Protein AF-A0A1V9FEM2-F1 (afdb_monomer_lite)

Sequence (176 aa):
MKKKIFRDRLYNFILPLVFLEWWYVMLALIFVVLIETYIVKLFIKEKFKRLLALLIKANIITTLMGFLFQGIIRVVLGIIIYSTTDQDFVNNPVILGIFGNVGIGSKFDSAAISDIITSMIICLVVSVIIEGNMIKKDLQNTHNSTVISKSVLIANIISYLLLTPWVFYNFYRASK

Organism: NCBI:txid1703345

Radius of gyration: 18.54 Å; chains: 1; bounding box: 46×31×51 Å

Secondary structure (DSSP, 8-state):
-HHHHHHHHHHHHHSHHHHSSHHHHHHHHHHHHHHHHHHHHHHS-S-HHHHHHHHHHHHHHHHHHHHHHHHHHHHHHHHHHHHHH---TTT-HHHHHHTT---S-----HHHHHHHHHHHHHHHHHHHHHHHHHHHHHHTTTS-HHHHHHHHHHHHHHHHHHHHHHHHHHHHHHT-

pLDDT: mean 71.46, std 18.33, range [33.31, 94.38]

Foldseek 3Di:
DQVVVVVVLLVVQQPPVCPPCVVVVVVLLVVLLLLLLVLLCVLDVDDSVVSSVLSSVLSVVLVVVLSVVLSVVLVVVLVVCCVPVVDDCPPDVLSCLSRVVPPQADAPDPSVVVSLVVSLVSSLVSSLVSSLVSVCVVCVVPDDSVSSSVSSNVSSVVSSVVVVVVVVVVVNVRND

Structure (mmCIF, N/CA/C/O backbone):
data_AF-A0A1V9FEM2-F1
#
_entry.id   AF-A0A1V9FEM2-F1
#
loop_
_atom_site.group_PDB
_atom_site.id
_atom_site.type_symbol
_atom_site.label_atom_id
_atom_site.label_alt_id
_atom_site.label_comp_id
_atom_site.label_asym_id
_atom_site.label_entity_id
_atom_site.label_seq_id
_atom_site.pdbx_PDB_ins_code
_atom_site.Cartn_x
_atom_site.Cartn_y
_atom_site.Cartn_z
_atom_site.occupancy
_atom_site.B_iso_or_equiv
_atom_site.auth_seq_id
_atom_site.auth_comp_id
_atom_site.auth_asym_id
_atom_site.auth_atom_id
_atom_site.pdbx_PDB_model_num
ATOM 1 N N . MET A 1 1 ? 19.070 19.140 -28.040 1.00 42.75 1 MET A N 1
ATOM 2 C CA . MET A 1 1 ? 18.262 17.915 -28.267 1.00 42.75 1 MET A CA 1
ATOM 3 C C . MET A 1 1 ? 17.944 17.145 -26.982 1.00 42.75 1 MET A C 1
ATOM 5 O O . MET A 1 1 ? 16.765 16.944 -26.722 1.00 42.75 1 MET A O 1
ATOM 9 N N . LYS A 1 2 ? 18.932 16.802 -26.133 1.00 39.97 2 LYS A N 1
ATOM 10 C CA . LYS A 1 2 ? 18.736 16.020 -24.887 1.00 39.97 2 LYS A CA 1
ATOM 11 C C . LYS A 1 2 ? 17.641 16.553 -23.933 1.00 39.97 2 LYS A C 1
ATOM 13 O O . LYS A 1 2 ? 16.780 15.792 -23.511 1.00 39.97 2 LYS A O 1
ATOM 18 N N . LYS A 1 3 ? 17.584 17.870 -23.680 1.00 43.94 3 LYS A N 1
ATOM 19 C CA . LYS A 1 3 ? 16.560 18.491 -22.802 1.00 43.94 3 LYS A CA 1
ATOM 20 C C . LYS A 1 3 ? 15.116 18.389 -23.322 1.00 43.94 3 LYS A C 1
ATOM 22 O O . LYS A 1 3 ? 14.191 18.333 -22.520 1.00 43.94 3 LYS A O 1
ATOM 27 N N . LYS A 1 4 ? 14.912 18.374 -24.646 1.00 38.94 4 LYS A N 1
ATOM 28 C CA . LYS A 1 4 ? 13.570 18.333 -25.259 1.00 38.94 4 LYS A CA 1
ATOM 29 C C . LYS A 1 4 ? 12.977 16.920 -25.171 1.00 38.94 4 LYS A C 1
ATOM 31 O O . LYS A 1 4 ? 11.838 16.769 -24.758 1.00 38.94 4 LYS A O 1
ATOM 36 N N . ILE A 1 5 ? 13.810 15.901 -25.413 1.00 48.72 5 ILE A N 1
ATOM 37 C CA . ILE A 1 5 ? 13.462 14.480 -25.241 1.00 48.72 5 ILE A CA 1
ATOM 38 C C . ILE A 1 5 ? 13.131 14.171 -23.775 1.00 48.72 5 ILE A C 1
ATOM 40 O O . ILE A 1 5 ? 12.153 13.482 -23.506 1.00 48.72 5 ILE A O 1
ATOM 44 N N . PHE A 1 6 ? 13.907 14.712 -22.830 1.00 47.28 6 PHE A N 1
ATOM 45 C CA . PHE A 1 6 ? 13.652 14.536 -21.399 1.00 47.28 6 PHE A CA 1
ATOM 46 C C . PHE A 1 6 ? 12.286 15.098 -20.988 1.00 47.28 6 PHE A C 1
ATOM 48 O O . PHE A 1 6 ? 11.499 14.407 -20.352 1.00 47.28 6 PHE A O 1
ATOM 55 N N . ARG A 1 7 ? 11.974 16.328 -21.414 1.00 45.66 7 ARG A N 1
ATOM 56 C CA . ARG A 1 7 ? 10.709 16.995 -21.093 1.00 45.66 7 ARG A CA 1
ATOM 57 C C . ARG A 1 7 ? 9.502 16.277 -21.704 1.00 45.66 7 ARG A C 1
ATOM 59 O O . ARG A 1 7 ? 8.541 16.013 -20.994 1.00 45.66 7 ARG A O 1
ATOM 66 N N . ASP A 1 8 ? 9.559 15.931 -22.988 1.00 44.44 8 ASP A N 1
ATOM 67 C CA . ASP A 1 8 ? 8.432 15.299 -23.684 1.00 44.44 8 ASP A CA 1
ATOM 68 C C . ASP A 1 8 ? 8.185 13.857 -23.172 1.00 44.44 8 ASP A C 1
ATOM 70 O O . ASP A 1 8 ? 7.041 13.409 -23.098 1.00 44.44 8 ASP A O 1
ATOM 74 N N . ARG A 1 9 ? 9.229 13.150 -22.705 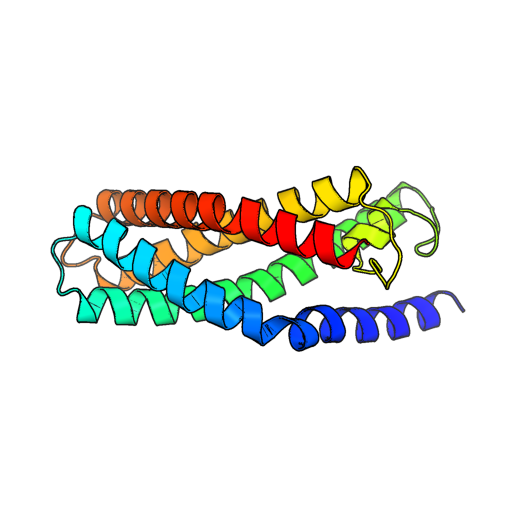1.00 49.53 9 ARG A N 1
ATOM 75 C CA . ARG A 1 9 ? 9.084 11.848 -22.025 1.00 49.53 9 ARG A CA 1
ATOM 76 C C . ARG A 1 9 ? 8.575 11.964 -20.589 1.00 49.53 9 ARG A C 1
ATOM 78 O O . ARG A 1 9 ? 7.845 11.079 -20.162 1.00 49.53 9 ARG A O 1
ATOM 85 N N . LEU A 1 10 ? 8.885 13.049 -19.875 1.00 47.31 10 LEU A N 1
ATOM 86 C CA . LEU A 1 10 ? 8.348 13.310 -18.534 1.00 47.31 10 LEU A CA 1
ATOM 87 C C . LEU A 1 10 ? 6.826 13.542 -18.548 1.00 47.31 10 LEU A C 1
ATOM 89 O O . LEU A 1 10 ? 6.140 13.204 -17.592 1.00 47.31 10 LEU A O 1
ATOM 93 N N . TYR A 1 11 ? 6.277 14.093 -19.635 1.00 37.72 11 TYR A N 1
ATOM 94 C CA . TYR A 1 11 ? 4.826 14.258 -19.793 1.00 37.72 11 TYR A CA 1
ATOM 95 C C . TYR A 1 11 ? 4.117 12.945 -20.163 1.00 37.72 11 TYR A C 1
ATOM 97 O O . TYR A 1 11 ? 3.039 12.668 -19.641 1.00 37.72 11 TYR A O 1
ATOM 105 N N . ASN A 1 12 ? 4.754 12.087 -20.969 1.00 38.50 12 ASN A N 1
ATOM 106 C CA . ASN A 1 12 ? 4.282 10.718 -21.238 1.00 38.50 12 ASN A CA 1
ATOM 107 C C . ASN A 1 12 ? 4.491 9.746 -20.056 1.00 38.50 12 ASN A C 1
ATOM 109 O O . ASN A 1 12 ? 4.050 8.606 -20.119 1.00 38.50 12 ASN A O 1
ATOM 113 N N . PHE A 1 13 ? 5.144 10.196 -18.983 1.00 48.19 13 PHE A N 1
ATOM 114 C CA . PHE A 1 13 ? 5.480 9.437 -17.776 1.00 48.19 13 PHE A CA 1
ATOM 115 C C . PHE A 1 13 ? 4.311 9.259 -16.805 1.00 48.19 13 PHE A C 1
ATOM 117 O O . PHE A 1 13 ? 4.191 8.247 -16.121 1.00 48.19 13 PHE A O 1
ATOM 124 N N . ILE A 1 14 ? 3.480 10.298 -16.712 1.00 41.22 14 ILE A N 1
ATOM 125 C CA . ILE A 1 14 ? 2.493 10.459 -15.641 1.00 41.22 14 ILE A CA 1
ATOM 126 C C . ILE A 1 14 ? 1.128 9.912 -16.073 1.00 41.22 14 ILE A C 1
ATOM 128 O O . ILE A 1 14 ? 0.339 9.504 -15.232 1.00 41.22 14 ILE A O 1
ATOM 132 N N . LEU A 1 15 ? 0.832 9.874 -17.376 1.00 33.31 15 LEU A N 1
ATOM 133 C CA . LEU A 1 15 ? -0.514 9.557 -17.865 1.00 33.31 15 LEU A CA 1
ATOM 134 C C . LEU A 1 15 ? -0.803 8.060 -18.100 1.00 33.31 15 LEU A C 1
ATOM 136 O O . LEU A 1 15 ? -1.863 7.607 -17.668 1.00 33.31 15 LEU A O 1
ATOM 140 N N . PRO A 1 16 ? 0.062 7.259 -18.752 1.00 36.25 16 PRO A N 1
ATOM 141 C CA . PRO A 1 16 ? -0.315 5.895 -19.141 1.00 36.25 16 PRO A CA 1
ATOM 142 C C . PRO A 1 16 ? -0.443 4.933 -17.951 1.00 36.25 16 PRO A C 1
ATOM 144 O O . PRO A 1 16 ? -1.359 4.116 -17.929 1.00 36.25 16 PRO A O 1
ATOM 147 N N . LEU A 1 17 ? 0.409 5.084 -16.929 1.00 41.75 17 LEU A N 1
ATOM 148 C CA . LEU A 1 17 ? 0.363 4.294 -15.687 1.00 41.75 17 LEU A CA 1
ATOM 149 C C . LEU A 1 17 ? -0.810 4.674 -14.768 1.00 41.75 17 LEU A C 1
ATOM 151 O O . LEU A 1 17 ? -1.238 3.858 -13.959 1.00 41.75 17 LEU A O 1
ATOM 155 N N . VAL A 1 18 ? -1.347 5.892 -14.897 1.00 39.38 18 VAL A N 1
ATOM 156 C CA . VAL A 1 18 ? -2.432 6.397 -14.038 1.00 39.38 18 VAL A CA 1
ATOM 157 C C . VAL A 1 18 ? -3.820 6.082 -14.610 1.00 39.38 18 VAL A C 1
ATOM 159 O O . VAL A 1 18 ? -4.761 5.906 -13.840 1.00 39.38 18 VAL A O 1
ATOM 162 N N . PHE A 1 19 ? -3.973 5.974 -15.937 1.00 37.38 19 PHE A N 1
ATOM 163 C CA . PHE A 1 19 ? -5.303 5.950 -16.564 1.00 37.38 19 PHE A CA 1
ATOM 164 C C . PHE A 1 19 ? -5.734 4.623 -17.205 1.00 37.38 19 PHE A C 1
ATOM 166 O O . PHE A 1 19 ? -6.932 4.345 -17.219 1.00 37.38 19 PHE A O 1
ATOM 173 N N . LEU A 1 20 ? -4.826 3.781 -17.716 1.00 39.81 20 LEU A N 1
ATOM 174 C CA . LEU A 1 20 ? -5.234 2.600 -18.503 1.00 39.81 20 LEU A CA 1
ATOM 175 C C . LEU A 1 20 ? -5.638 1.378 -17.656 1.00 39.81 20 LEU A C 1
ATOM 177 O O . LEU A 1 20 ? -6.433 0.560 -18.114 1.00 39.81 20 LEU A O 1
ATOM 181 N N . GLU A 1 21 ? -5.191 1.292 -16.399 1.00 47.84 21 GLU A N 1
ATOM 182 C CA . GLU A 1 21 ? -5.500 0.165 -15.496 1.00 47.84 21 GLU A CA 1
ATOM 183 C C . GLU A 1 21 ? -6.217 0.573 -14.197 1.00 47.84 21 GLU A C 1
ATOM 185 O O . GLU A 1 21 ? -6.427 -0.250 -13.304 1.00 47.84 21 GLU A O 1
ATOM 190 N N . TRP A 1 22 ? -6.668 1.829 -14.102 1.00 51.31 22 TRP A N 1
ATOM 191 C CA . TRP A 1 22 ? -7.256 2.408 -12.884 1.00 51.31 22 TRP A CA 1
ATOM 192 C C . TRP A 1 22 ? -8.445 1.599 -12.332 1.00 51.31 22 TRP A C 1
ATOM 194 O O . TRP A 1 22 ? -8.699 1.585 -11.129 1.00 51.31 22 TRP A O 1
ATOM 204 N N . TRP A 1 23 ? -9.176 0.893 -13.201 1.00 51.66 23 TRP A N 1
ATOM 205 C CA . TRP A 1 23 ? -10.387 0.176 -12.810 1.00 51.66 23 TRP A CA 1
ATOM 206 C C . TRP A 1 23 ? -10.044 -1.139 -12.108 1.00 51.66 23 TRP A C 1
ATOM 208 O O . TRP A 1 23 ? -10.728 -1.524 -11.160 1.00 51.66 23 TRP A O 1
ATOM 218 N N . TYR A 1 24 ? -8.949 -1.788 -12.514 1.00 59.09 24 TYR A N 1
ATOM 219 C CA . TYR A 1 24 ? -8.415 -2.948 -11.813 1.00 59.09 24 TYR A CA 1
ATOM 220 C C . TYR A 1 24 ? -7.896 -2.545 -10.431 1.00 59.09 24 TYR A C 1
ATOM 222 O O . TYR A 1 24 ? -8.144 -3.250 -9.454 1.00 59.09 24 TYR A O 1
ATOM 230 N N . VAL A 1 25 ? -7.261 -1.371 -10.334 1.00 64.44 25 VAL A N 1
ATOM 231 C CA . VAL A 1 25 ? -6.837 -0.783 -9.055 1.00 64.44 25 VAL A CA 1
ATOM 232 C C . VAL A 1 25 ? -8.048 -0.488 -8.166 1.00 64.44 25 VAL A C 1
ATOM 234 O O . VAL A 1 25 ? -8.026 -0.833 -6.992 1.00 64.44 25 VAL A O 1
ATOM 237 N N . MET A 1 26 ? -9.136 0.067 -8.710 1.00 65.69 26 MET A N 1
ATOM 238 C CA . MET A 1 26 ? -10.376 0.326 -7.960 1.00 65.69 26 MET A CA 1
ATOM 239 C C . MET A 1 26 ? -11.037 -0.960 -7.437 1.00 65.69 26 MET A C 1
ATOM 241 O O . MET A 1 26 ? -11.481 -0.997 -6.290 1.00 65.69 26 MET A O 1
ATOM 245 N N . LEU A 1 27 ? -11.098 -2.026 -8.243 1.00 68.50 27 LEU A N 1
ATOM 246 C CA . LEU A 1 27 ? -11.641 -3.313 -7.789 1.00 68.50 27 LEU A CA 1
ATOM 247 C C . LEU A 1 27 ? -10.763 -3.959 -6.716 1.00 68.50 27 LEU A C 1
ATOM 249 O O . LEU A 1 27 ? -11.284 -4.460 -5.718 1.00 68.50 27 LEU A O 1
ATOM 253 N N . ALA A 1 28 ? -9.442 -3.907 -6.892 1.00 73.38 28 ALA A N 1
ATOM 254 C CA . ALA A 1 28 ? -8.501 -4.370 -5.884 1.00 73.38 28 ALA A CA 1
ATOM 255 C C . ALA A 1 28 ? -8.624 -3.554 -4.586 1.00 73.38 28 ALA A C 1
ATOM 257 O O . ALA A 1 28 ? -8.616 -4.137 -3.506 1.00 73.38 28 ALA A O 1
ATOM 258 N N . LEU A 1 29 ? -8.842 -2.238 -4.681 1.00 80.00 29 LEU A N 1
ATOM 259 C CA . LEU A 1 29 ? -9.031 -1.344 -3.537 1.00 80.00 29 LEU A CA 1
ATOM 260 C C . LEU A 1 29 ? -10.233 -1.755 -2.680 1.00 80.00 29 LEU A C 1
ATOM 262 O O . LEU A 1 29 ? -10.128 -1.799 -1.460 1.00 80.00 29 LEU A O 1
ATOM 266 N N . ILE A 1 30 ? -11.368 -2.097 -3.301 1.00 84.88 30 ILE A N 1
ATOM 267 C CA . ILE A 1 30 ? -12.559 -2.552 -2.564 1.00 84.88 30 ILE A CA 1
ATOM 268 C C . ILE A 1 30 ? -12.239 -3.822 -1.769 1.00 84.88 30 ILE A C 1
ATOM 270 O O . ILE A 1 30 ? -12.591 -3.925 -0.593 1.00 84.88 30 ILE A O 1
ATOM 274 N N . PHE A 1 31 ? -11.563 -4.783 -2.399 1.00 85.19 31 PHE A N 1
ATOM 275 C CA . PHE A 1 31 ? -11.193 -6.041 -1.757 1.00 85.19 31 PHE A CA 1
ATOM 276 C C . PHE A 1 31 ? -10.199 -5.832 -0.607 1.00 85.19 31 PHE A C 1
ATOM 278 O O . PHE A 1 31 ? -10.422 -6.341 0.493 1.00 85.19 31 PHE A O 1
ATOM 285 N N . VAL A 1 32 ? -9.155 -5.032 -0.839 1.00 88.12 32 VAL A N 1
ATOM 286 C CA . VAL A 1 32 ? -8.150 -4.650 0.164 1.00 88.12 32 VAL A CA 1
ATOM 287 C C . VAL A 1 32 ? -8.825 -4.002 1.368 1.00 88.12 32 VAL A C 1
ATOM 289 O O . VAL A 1 32 ? -8.710 -4.506 2.481 1.00 88.12 32 VAL A O 1
ATOM 292 N N . VAL A 1 33 ? -9.638 -2.971 1.147 1.00 92.25 33 VAL A N 1
ATOM 293 C CA . VAL A 1 33 ? -10.328 -2.249 2.221 1.00 92.25 33 VAL A CA 1
ATOM 294 C C . VAL A 1 33 ? -11.215 -3.173 3.058 1.00 92.25 33 VAL A C 1
ATOM 296 O O . VAL A 1 33 ? -11.264 -3.039 4.283 1.00 92.25 33 VAL A O 1
ATOM 299 N N . LEU A 1 34 ? -11.929 -4.116 2.435 1.00 91.94 34 LEU A N 1
ATOM 300 C CA . LEU A 1 34 ? -12.766 -5.072 3.165 1.00 91.94 34 LEU A CA 1
ATOM 301 C C . LEU A 1 34 ? -11.930 -5.996 4.058 1.00 91.94 34 LEU A C 1
ATOM 303 O O . LEU A 1 34 ? -12.288 -6.198 5.223 1.00 91.94 34 LEU A O 1
ATOM 307 N N . ILE A 1 35 ? -10.815 -6.515 3.539 1.00 92.25 35 ILE A N 1
ATOM 308 C CA . ILE A 1 35 ? -9.883 -7.362 4.291 1.00 92.25 35 ILE A CA 1
ATOM 309 C C . ILE A 1 35 ? -9.263 -6.587 5.448 1.00 92.25 35 ILE A C 1
ATOM 311 O O . ILE A 1 35 ? -9.292 -7.055 6.586 1.00 92.25 35 ILE A O 1
ATOM 315 N N . GLU A 1 36 ? -8.767 -5.382 5.194 1.00 93.06 36 GLU A N 1
ATOM 316 C CA . GLU A 1 36 ? -8.163 -4.547 6.226 1.00 93.06 36 GLU A CA 1
ATOM 317 C C . GLU A 1 36 ? -9.167 -4.188 7.307 1.00 93.06 36 GLU A C 1
ATOM 319 O O . GLU A 1 36 ? -8.856 -4.276 8.492 1.00 93.06 36 GLU A O 1
ATOM 324 N N . THR A 1 37 ? -10.404 -3.871 6.923 1.00 94.12 37 THR A N 1
ATOM 325 C CA . THR A 1 37 ? -11.470 -3.586 7.888 1.00 94.12 37 THR A CA 1
ATOM 326 C C . THR A 1 37 ? -11.741 -4.794 8.771 1.00 94.12 37 THR A C 1
ATOM 328 O O . THR A 1 37 ? -11.920 -4.644 9.983 1.00 94.12 37 THR A O 1
ATOM 331 N N . TYR A 1 38 ? -11.753 -5.995 8.190 1.00 94.38 38 TYR A N 1
ATOM 332 C CA . TYR A 1 38 ? -11.925 -7.225 8.949 1.00 94.38 38 TYR A CA 1
ATOM 333 C C . TYR A 1 38 ? -10.757 -7.459 9.914 1.00 94.38 38 TYR A C 1
ATOM 335 O O . TYR A 1 38 ? -10.990 -7.669 11.103 1.00 94.38 38 TYR A O 1
ATOM 343 N N . ILE A 1 39 ? -9.514 -7.346 9.437 1.00 93.31 39 ILE A N 1
ATOM 344 C CA . ILE A 1 39 ? -8.304 -7.544 10.243 1.00 93.31 39 ILE A CA 1
ATOM 345 C C . ILE A 1 39 ? -8.235 -6.516 11.372 1.00 93.31 39 ILE A C 1
ATOM 347 O O . ILE A 1 39 ? -8.115 -6.897 12.532 1.00 93.31 39 ILE A O 1
ATOM 351 N N . VAL A 1 40 ? -8.369 -5.221 11.072 1.00 91.94 40 VAL A N 1
ATOM 352 C CA . VAL A 1 40 ? -8.320 -4.145 12.074 1.00 91.94 40 VAL A CA 1
ATOM 353 C C . VAL A 1 40 ? -9.404 -4.338 13.131 1.00 91.94 40 VAL A C 1
ATOM 355 O O . VAL A 1 40 ? -9.138 -4.151 14.318 1.00 91.94 40 VAL A O 1
ATOM 358 N N . LYS A 1 41 ? -10.600 -4.797 12.742 1.00 93.06 41 LYS A N 1
ATOM 359 C CA . LYS A 1 41 ? -11.682 -5.112 13.683 1.00 93.06 41 LYS A CA 1
ATOM 360 C C . LYS A 1 41 ? -11.336 -6.240 14.666 1.00 93.06 41 LYS A C 1
ATOM 362 O O . LYS A 1 41 ? -11.864 -6.235 15.778 1.00 93.06 41 LYS A O 1
ATOM 367 N N . LEU A 1 42 ? -10.459 -7.182 14.305 1.00 93.00 42 LEU A N 1
ATOM 368 C CA . LEU A 1 42 ? -9.986 -8.216 15.240 1.00 93.00 42 LEU A CA 1
ATOM 369 C C . LEU A 1 42 ? -9.172 -7.614 16.397 1.00 93.00 42 LEU A C 1
ATOM 371 O O . LEU A 1 42 ? -9.185 -8.154 17.500 1.00 93.00 42 LEU A O 1
ATOM 375 N N . PHE A 1 43 ? -8.504 -6.481 16.165 1.00 91.19 43 PHE A N 1
ATOM 376 C CA . PHE A 1 43 ? -7.693 -5.787 17.171 1.00 91.19 43 PHE A CA 1
ATOM 377 C C . PHE A 1 43 ? -8.445 -4.644 17.860 1.00 91.19 43 PHE A C 1
ATOM 379 O O . PHE A 1 43 ? -8.233 -4.384 19.044 1.00 91.19 43 PHE A O 1
ATOM 386 N N . ILE A 1 44 ? -9.321 -3.956 17.128 1.00 90.19 44 ILE A N 1
ATOM 387 C CA . ILE A 1 44 ? -10.021 -2.749 17.562 1.00 90.19 44 ILE A CA 1
ATOM 388 C C . ILE A 1 44 ? -11.525 -3.030 17.599 1.00 90.19 44 ILE A C 1
ATOM 390 O O . ILE A 1 44 ? -12.176 -3.165 16.562 1.00 90.19 44 ILE A O 1
ATOM 394 N N . LYS A 1 45 ? -12.104 -3.056 18.807 1.00 87.00 45 LYS A N 1
ATOM 395 C CA . LYS A 1 45 ? -13.543 -3.293 19.038 1.00 87.00 45 LYS A CA 1
ATOM 396 C C . LYS A 1 45 ? -14.406 -2.064 18.708 1.00 87.00 45 LYS A C 1
ATOM 398 O O . LYS A 1 45 ? -15.124 -1.547 19.556 1.00 87.00 45 LYS A O 1
ATOM 403 N N . GLU A 1 46 ? -14.340 -1.601 17.466 1.00 89.31 46 GLU A N 1
ATOM 404 C CA . GLU A 1 46 ? -15.157 -0.510 16.929 1.00 89.31 46 GLU A CA 1
ATOM 405 C C . GLU A 1 46 ? -16.269 -1.023 16.004 1.00 89.31 46 GLU A C 1
ATOM 407 O O . GLU A 1 46 ? -16.268 -2.161 15.517 1.00 89.31 46 GLU A O 1
ATOM 412 N N . LYS A 1 47 ? -17.254 -0.158 15.730 1.00 92.19 47 LYS A N 1
ATOM 413 C CA . LYS A 1 47 ? -18.315 -0.472 14.763 1.00 92.19 47 LYS A CA 1
ATOM 414 C C . LYS A 1 47 ? -17.692 -0.682 13.380 1.00 92.19 47 LYS A C 1
ATOM 416 O O . LYS A 1 47 ? -17.004 0.201 12.876 1.00 92.19 47 LYS A O 1
ATOM 421 N N . PHE A 1 48 ? -18.018 -1.802 12.726 1.00 91.50 48 PHE A N 1
ATOM 422 C CA . PHE A 1 48 ? -17.481 -2.144 11.396 1.00 91.50 48 PHE A CA 1
ATOM 423 C C . PHE A 1 48 ? -17.686 -1.008 10.390 1.00 91.50 48 PHE A C 1
ATOM 425 O O . PHE A 1 48 ? -16.750 -0.619 9.711 1.00 91.50 48 PHE A O 1
ATOM 432 N N . LYS A 1 49 ? -18.881 -0.400 10.373 1.00 93.88 49 LYS A N 1
ATOM 433 C CA . LYS A 1 49 ? -19.203 0.745 9.506 1.00 93.88 49 LYS A CA 1
ATOM 434 C C . LYS A 1 49 ? -18.253 1.938 9.704 1.00 93.88 49 LYS A C 1
ATOM 436 O O . LYS A 1 49 ? -17.926 2.610 8.734 1.00 93.88 49 LYS A O 1
ATOM 441 N N . ARG A 1 50 ? -17.816 2.202 10.942 1.00 91.62 50 ARG A N 1
ATOM 442 C CA . ARG A 1 50 ? -16.882 3.294 11.259 1.00 91.62 50 ARG A CA 1
ATOM 443 C C . ARG A 1 50 ? -15.474 2.962 10.769 1.00 91.62 50 ARG A C 1
ATOM 445 O O . ARG A 1 50 ? -14.871 3.792 10.102 1.00 91.62 50 ARG A O 1
ATOM 452 N N . LEU A 1 51 ? -14.991 1.750 11.053 1.00 92.06 51 LEU A N 1
ATOM 453 C CA . LEU A 1 51 ? -13.688 1.278 10.571 1.00 92.06 51 LEU A CA 1
ATOM 454 C C . LEU A 1 51 ? -13.629 1.262 9.042 1.00 92.06 51 LEU A C 1
ATOM 456 O O . LEU A 1 51 ? -12.673 1.770 8.474 1.00 92.06 51 LEU A O 1
ATOM 460 N N . LEU A 1 52 ? -14.688 0.777 8.391 1.00 93.69 52 LEU A N 1
ATOM 461 C CA . LEU A 1 52 ? -14.801 0.744 6.938 1.00 93.69 52 LEU A CA 1
ATOM 462 C C . LEU A 1 52 ? -14.695 2.149 6.338 1.00 93.69 52 LEU A C 1
ATOM 464 O O . LEU A 1 52 ? -13.926 2.363 5.413 1.00 93.69 52 LEU A O 1
ATOM 468 N N . ALA A 1 53 ? -15.431 3.126 6.875 1.00 92.38 53 ALA A N 1
ATOM 469 C CA . ALA A 1 53 ? -15.375 4.501 6.380 1.00 92.38 53 ALA A CA 1
ATOM 470 C C . ALA A 1 53 ? -13.983 5.134 6.555 1.00 92.38 53 ALA A C 1
ATOM 472 O O . ALA A 1 53 ? -13.505 5.830 5.658 1.00 92.38 53 ALA A O 1
ATOM 473 N N . LEU A 1 54 ? -13.326 4.879 7.694 1.00 91.38 54 LEU A N 1
ATOM 474 C CA . LEU A 1 54 ? -11.966 5.353 7.950 1.00 91.38 54 LEU A CA 1
ATOM 475 C C . LEU A 1 54 ? -10.962 4.724 6.984 1.00 91.38 54 LEU A C 1
ATOM 477 O O . LEU A 1 54 ? -10.167 5.450 6.393 1.00 91.38 54 LEU A O 1
ATOM 481 N N . LEU A 1 55 ? -11.034 3.407 6.791 1.00 92.62 55 LEU A N 1
ATOM 482 C CA . LEU A 1 55 ? -10.127 2.668 5.920 1.00 92.62 55 LEU A CA 1
ATOM 483 C C . LEU A 1 55 ? -10.355 2.989 4.447 1.00 92.62 55 LEU A C 1
ATOM 485 O O . LEU A 1 55 ? -9.378 3.240 3.766 1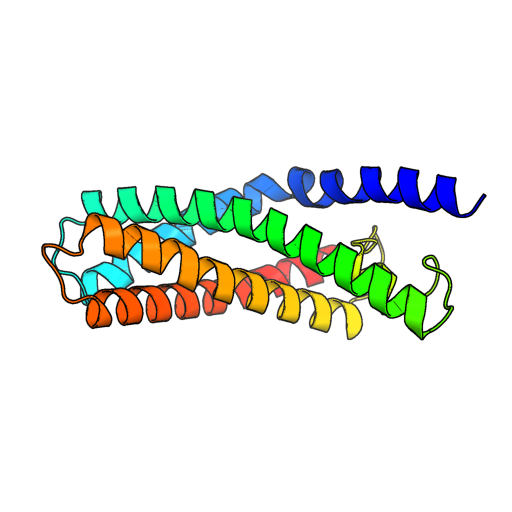.00 92.62 55 LEU A O 1
ATOM 489 N N . ILE A 1 56 ? -11.598 3.134 3.968 1.00 91.81 56 ILE A N 1
ATOM 490 C CA . ILE A 1 56 ? -11.873 3.630 2.603 1.00 91.81 56 ILE A CA 1
ATOM 491 C C . ILE A 1 56 ? -11.150 4.957 2.368 1.00 91.81 56 ILE A C 1
ATOM 493 O O . ILE A 1 56 ? -10.436 5.124 1.380 1.00 91.81 56 ILE A O 1
ATOM 497 N N . LYS A 1 57 ? -11.331 5.918 3.282 1.00 89.75 57 LYS A N 1
ATOM 498 C CA . LYS A 1 57 ? -10.711 7.238 3.153 1.00 89.75 57 LYS A CA 1
ATOM 499 C C . LYS A 1 57 ? -9.187 7.136 3.186 1.00 89.75 57 LYS A C 1
ATOM 501 O O . LYS A 1 57 ? -8.524 7.807 2.399 1.00 89.75 57 LYS A O 1
ATOM 506 N N . ALA A 1 58 ? -8.652 6.329 4.098 1.00 90.62 58 ALA A N 1
ATOM 507 C CA . ALA A 1 58 ? -7.221 6.147 4.254 1.00 90.62 58 ALA A CA 1
ATOM 508 C C . ALA A 1 58 ? -6.616 5.500 3.001 1.00 90.62 58 ALA A C 1
ATOM 510 O O . ALA A 1 58 ? -5.743 6.112 2.403 1.00 90.62 58 ALA A O 1
ATOM 511 N N . ASN A 1 59 ? -7.174 4.386 2.528 1.00 89.12 59 ASN A N 1
ATOM 512 C CA . ASN A 1 59 ? -6.765 3.676 1.317 1.00 89.12 59 ASN A CA 1
ATOM 513 C C . ASN A 1 59 ? -6.833 4.532 0.045 1.00 89.12 59 ASN A C 1
ATOM 515 O O . ASN A 1 59 ? -5.940 4.460 -0.794 1.00 89.12 59 ASN A O 1
ATOM 519 N N . ILE A 1 60 ? -7.863 5.372 -0.126 1.00 86.31 60 ILE A N 1
ATOM 520 C CA . ILE A 1 60 ? -7.918 6.306 -1.265 1.00 86.31 60 ILE A CA 1
ATOM 521 C C . ILE A 1 60 ? -6.740 7.282 -1.199 1.00 86.31 60 ILE A C 1
ATOM 523 O O . ILE A 1 60 ? -6.041 7.485 -2.192 1.00 86.31 60 ILE A O 1
ATOM 527 N N . ILE A 1 61 ? -6.498 7.875 -0.027 1.00 85.31 61 ILE A N 1
ATOM 528 C CA . ILE A 1 61 ? -5.397 8.822 0.161 1.00 85.31 61 ILE A CA 1
ATOM 529 C C . ILE A 1 61 ? -4.052 8.118 -0.025 1.00 85.31 61 ILE A C 1
ATOM 531 O O . ILE A 1 61 ? -3.192 8.653 -0.715 1.00 85.31 61 ILE A O 1
ATOM 535 N N . THR A 1 62 ? -3.856 6.931 0.545 1.00 84.19 62 THR A N 1
ATOM 536 C CA . THR A 1 62 ? -2.592 6.188 0.453 1.00 84.19 62 THR A CA 1
ATOM 537 C C . THR A 1 62 ? -2.330 5.672 -0.944 1.00 84.19 62 THR A C 1
ATOM 539 O O . THR A 1 62 ? -1.187 5.716 -1.375 1.00 84.19 62 THR A O 1
ATOM 542 N N . THR A 1 63 ? -3.363 5.300 -1.694 1.00 79.19 63 THR A N 1
ATOM 543 C CA . THR A 1 63 ? -3.236 4.936 -3.108 1.00 79.19 63 THR A CA 1
ATOM 544 C C . THR A 1 63 ? -2.808 6.144 -3.943 1.00 79.19 63 THR A C 1
ATOM 546 O O . THR A 1 63 ? -1.822 6.073 -4.673 1.00 79.19 63 THR A O 1
ATOM 549 N N . LEU A 1 64 ? -3.480 7.293 -3.789 1.00 79.19 64 LEU A N 1
ATOM 550 C CA . LEU A 1 64 ? -3.123 8.526 -4.504 1.00 79.19 64 LEU A CA 1
ATOM 551 C C . LEU A 1 64 ? -1.717 9.022 -4.135 1.00 79.19 64 LEU A C 1
ATOM 553 O O . LEU A 1 64 ? -0.921 9.366 -5.010 1.00 79.19 64 LEU A O 1
ATOM 557 N N . MET A 1 65 ? -1.393 9.034 -2.840 1.00 76.94 65 MET A N 1
ATOM 558 C CA . MET A 1 65 ? -0.073 9.426 -2.347 1.00 76.94 65 MET A CA 1
ATOM 559 C C . MET A 1 65 ? 0.992 8.401 -2.732 1.00 76.94 65 MET A C 1
ATOM 561 O O . MET A 1 65 ? 2.108 8.793 -3.042 1.00 76.94 65 MET A O 1
ATOM 565 N N . GLY A 1 66 ? 0.661 7.112 -2.758 1.00 73.06 66 GLY A N 1
ATOM 566 C CA . GLY A 1 66 ? 1.534 6.027 -3.193 1.00 73.06 66 GLY A CA 1
ATOM 567 C C . GLY A 1 66 ? 1.974 6.226 -4.636 1.00 73.06 66 GLY A C 1
ATOM 568 O O . GLY A 1 66 ? 3.173 6.237 -4.899 1.00 73.06 66 GLY A O 1
ATOM 569 N N . PHE A 1 67 ? 1.037 6.524 -5.543 1.00 70.56 67 PHE A N 1
ATOM 570 C CA . PHE A 1 67 ? 1.365 6.879 -6.926 1.00 70.56 67 PHE A CA 1
ATOM 571 C C . PHE A 1 67 ? 2.249 8.125 -7.020 1.00 70.56 67 PHE A C 1
ATOM 573 O O . PHE A 1 67 ? 3.235 8.137 -7.761 1.00 70.56 67 PHE A O 1
ATOM 580 N N . LEU A 1 68 ? 1.936 9.164 -6.241 1.00 72.25 68 LEU A N 1
ATOM 581 C CA . LEU A 1 68 ? 2.733 10.388 -6.209 1.00 72.25 68 LEU A CA 1
ATOM 582 C C . LEU A 1 68 ? 4.168 10.118 -5.723 1.00 72.25 68 LEU A C 1
ATOM 584 O O . LEU A 1 68 ? 5.128 10.511 -6.385 1.00 72.25 68 LEU A O 1
ATOM 588 N N . PHE A 1 69 ? 4.328 9.429 -4.590 1.00 70.06 69 PHE A N 1
ATOM 589 C CA . PHE A 1 69 ? 5.631 9.112 -4.004 1.00 70.06 69 PHE A CA 1
ATOM 590 C C . PHE A 1 69 ? 6.433 8.159 -4.881 1.00 70.06 69 PHE A C 1
ATOM 592 O O . PHE A 1 69 ? 7.627 8.381 -5.068 1.00 70.06 69 PHE A O 1
ATOM 599 N N . GLN A 1 70 ? 5.795 7.144 -5.462 1.00 69.81 70 GLN A N 1
ATOM 600 C CA . GLN A 1 70 ? 6.428 6.249 -6.424 1.00 69.81 70 GLN A CA 1
ATOM 601 C C . GLN A 1 70 ? 6.965 7.045 -7.621 1.00 69.81 70 GLN A C 1
ATOM 603 O O . GLN A 1 70 ? 8.126 6.879 -7.991 1.00 69.81 70 GLN A O 1
ATOM 608 N N . GLY A 1 71 ? 6.171 7.966 -8.178 1.00 64.19 71 GLY A N 1
ATOM 609 C CA . GLY A 1 71 ? 6.603 8.856 -9.258 1.00 64.19 71 GLY A CA 1
ATOM 610 C C . GLY A 1 71 ? 7.800 9.730 -8.867 1.00 64.19 71 GLY A C 1
ATOM 611 O O . GLY A 1 71 ? 8.789 9.780 -9.598 1.00 64.19 71 GLY A O 1
ATOM 612 N N . ILE A 1 72 ? 7.754 10.366 -7.692 1.00 71.31 72 ILE A N 1
ATOM 613 C CA . ILE A 1 72 ? 8.851 11.207 -7.183 1.00 71.31 72 ILE A CA 1
ATOM 614 C C . ILE A 1 72 ? 10.129 10.383 -6.983 1.00 71.31 72 ILE A C 1
ATOM 616 O O . ILE A 1 72 ? 11.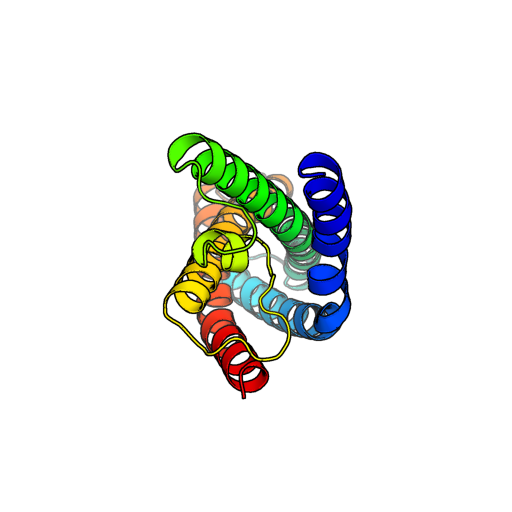189 10.778 -7.466 1.00 71.31 72 ILE A O 1
ATOM 620 N N . ILE A 1 73 ? 10.041 9.233 -6.307 1.00 69.50 73 ILE A N 1
ATOM 621 C CA . ILE A 1 73 ? 11.193 8.362 -6.034 1.00 69.50 73 ILE A CA 1
ATOM 622 C C . ILE A 1 73 ? 11.828 7.895 -7.345 1.00 69.50 73 ILE A C 1
ATOM 624 O O . ILE A 1 73 ? 13.050 7.939 -7.482 1.00 69.50 73 ILE A O 1
ATOM 628 N N . ARG A 1 74 ? 11.014 7.519 -8.336 1.00 67.19 74 ARG A N 1
ATOM 629 C CA . ARG A 1 74 ? 11.488 7.109 -9.665 1.00 67.19 74 ARG A CA 1
ATOM 630 C C . ARG A 1 74 ? 12.225 8.232 -10.391 1.00 67.19 74 ARG A C 1
ATOM 632 O O . ARG A 1 74 ? 13.304 8.001 -10.935 1.00 67.19 74 ARG A O 1
ATOM 639 N N . VAL A 1 75 ? 11.699 9.457 -10.345 1.00 67.62 75 VAL A N 1
ATOM 640 C CA . VAL A 1 75 ? 12.372 10.634 -10.919 1.00 67.62 75 VAL A CA 1
ATOM 641 C C . VAL A 1 75 ? 13.717 10.884 -10.234 1.00 67.62 75 VAL A C 1
ATOM 643 O O . VAL A 1 75 ? 14.725 11.055 -10.919 1.00 67.62 75 VAL A O 1
ATOM 646 N N . VAL A 1 76 ? 13.757 10.860 -8.898 1.00 71.88 76 VAL A N 1
ATOM 647 C CA . VAL A 1 76 ? 14.987 11.088 -8.122 1.00 71.88 76 VAL A CA 1
ATOM 648 C C . VAL A 1 76 ? 16.038 10.017 -8.418 1.00 71.88 76 VAL A C 1
ATOM 650 O O . VAL A 1 76 ? 17.176 10.356 -8.739 1.00 71.88 76 VAL A O 1
ATOM 653 N N . LEU A 1 77 ? 15.664 8.734 -8.378 1.00 68.44 77 LEU A N 1
ATOM 654 C CA . LEU A 1 77 ? 16.568 7.627 -8.702 1.00 68.44 77 LEU A CA 1
ATOM 655 C C . LEU A 1 77 ? 17.091 7.725 -10.138 1.00 68.44 77 LEU A C 1
ATOM 657 O O . LEU A 1 77 ? 18.283 7.538 -10.368 1.00 68.44 77 LEU A O 1
ATOM 661 N N . GLY A 1 78 ? 16.234 8.098 -11.091 1.00 63.25 78 GLY A N 1
ATOM 662 C CA . GLY A 1 78 ? 16.641 8.353 -12.470 1.00 63.25 78 GLY A CA 1
ATOM 663 C C . GLY A 1 78 ? 17.715 9.424 -12.609 1.00 63.25 78 GLY A C 1
ATOM 664 O O . GLY A 1 78 ? 18.691 9.233 -13.333 1.00 63.25 78 GLY A O 1
ATOM 665 N N . ILE A 1 79 ? 17.558 10.540 -11.890 1.00 67.56 79 ILE A N 1
ATOM 666 C CA . ILE A 1 79 ? 18.537 11.636 -11.877 1.00 67.56 79 ILE A CA 1
ATOM 667 C C . ILE A 1 79 ? 19.865 11.172 -11.266 1.00 67.56 79 ILE A C 1
ATOM 669 O O . ILE A 1 79 ? 20.924 11.481 -11.816 1.00 67.56 79 ILE A O 1
ATOM 673 N N . ILE A 1 80 ? 19.825 10.424 -10.158 1.00 72.19 80 ILE A N 1
ATOM 674 C CA . ILE A 1 80 ? 21.029 9.915 -9.483 1.00 72.19 80 ILE A CA 1
ATOM 675 C C . ILE A 1 80 ? 21.797 8.959 -10.398 1.00 72.19 80 ILE A C 1
ATOM 677 O O . ILE A 1 80 ? 23.001 9.134 -10.585 1.00 72.19 80 ILE A O 1
ATOM 681 N N . ILE A 1 81 ? 21.118 7.978 -11.002 1.00 65.25 81 ILE A N 1
ATOM 682 C CA . ILE A 1 81 ? 21.750 7.002 -11.902 1.00 65.25 81 ILE A CA 1
ATOM 683 C C . ILE A 1 81 ? 22.364 7.716 -13.109 1.00 65.25 81 ILE A C 1
ATOM 685 O O . ILE A 1 81 ? 23.522 7.467 -13.438 1.00 65.25 81 ILE A O 1
ATOM 689 N N . TYR A 1 82 ? 21.639 8.652 -13.729 1.00 61.78 82 TYR A N 1
ATOM 690 C CA . TYR A 1 82 ? 22.160 9.449 -14.843 1.00 61.78 82 TYR A CA 1
ATOM 691 C C . TYR A 1 82 ? 23.440 10.199 -14.459 1.00 61.78 82 TYR A C 1
ATOM 693 O O . TYR A 1 82 ? 24.448 10.113 -15.154 1.00 61.78 82 TYR A O 1
ATOM 701 N N . SER A 1 83 ? 23.414 10.883 -13.314 1.00 68.88 83 SER A N 1
ATOM 702 C CA . SER A 1 83 ? 24.532 11.711 -12.848 1.00 68.88 83 SER A CA 1
ATOM 703 C C . SER A 1 83 ? 25.760 10.899 -12.424 1.00 68.88 83 SER A C 1
ATOM 705 O O . SER A 1 83 ? 26.847 11.456 -12.337 1.00 68.88 83 SER A O 1
ATOM 707 N N . THR A 1 84 ? 25.598 9.605 -12.130 1.00 72.38 84 THR A N 1
ATOM 708 C CA . THR A 1 84 ? 26.680 8.734 -11.640 1.00 72.38 84 THR A CA 1
ATOM 709 C C . THR A 1 84 ? 27.240 7.794 -12.700 1.00 72.38 84 THR A C 1
ATOM 711 O O . THR A 1 84 ? 28.390 7.381 -12.585 1.00 72.38 84 THR A O 1
ATOM 714 N N . THR A 1 85 ? 26.458 7.441 -13.721 1.00 66.38 85 THR A N 1
ATOM 715 C CA . THR A 1 85 ? 26.864 6.449 -14.732 1.00 66.38 85 THR A CA 1
ATOM 716 C C . THR A 1 85 ? 27.125 7.047 -16.110 1.00 66.38 85 THR A C 1
ATOM 718 O O . THR A 1 85 ? 27.643 6.340 -16.971 1.00 66.38 85 THR A O 1
ATOM 721 N N . ASP A 1 86 ? 26.766 8.317 -16.338 1.00 64.88 86 ASP A N 1
ATOM 722 C CA . ASP A 1 86 ? 26.845 9.004 -17.641 1.00 64.88 86 ASP A CA 1
ATOM 723 C C . ASP A 1 86 ? 26.138 8.241 -18.788 1.00 64.88 86 ASP A C 1
ATOM 725 O O . ASP A 1 86 ? 26.324 8.518 -19.976 1.00 64.88 86 ASP A O 1
ATOM 729 N N . GLN A 1 87 ? 25.290 7.264 -18.443 1.00 58.62 87 GLN A N 1
ATOM 730 C CA . GLN A 1 87 ? 24.563 6.439 -19.397 1.00 58.62 87 GLN A CA 1
ATOM 731 C C . GLN A 1 87 ? 23.321 7.170 -19.915 1.00 58.62 87 GLN A C 1
ATOM 733 O O . GLN A 1 87 ? 22.574 7.802 -19.164 1.00 58.62 87 GLN A O 1
ATOM 738 N N . ASP A 1 88 ? 23.074 7.054 -21.222 1.00 56.41 88 ASP A N 1
ATOM 739 C CA . ASP A 1 88 ? 21.917 7.668 -21.868 1.00 56.41 88 ASP A CA 1
ATOM 740 C C . ASP A 1 88 ? 20.605 7.057 -21.341 1.00 56.41 88 ASP A C 1
ATOM 742 O O . ASP A 1 88 ? 20.409 5.838 -21.340 1.00 56.41 88 ASP A O 1
ATOM 746 N N . PHE A 1 89 ? 19.660 7.938 -20.989 1.00 53.47 89 PHE A N 1
ATOM 747 C CA . PHE A 1 89 ? 18.294 7.634 -20.527 1.00 53.47 89 PHE A CA 1
ATOM 748 C C . PHE A 1 89 ? 17.532 6.625 -21.399 1.00 53.47 89 PHE A C 1
ATOM 750 O O . PHE A 1 89 ? 16.538 6.042 -20.976 1.00 53.47 89 PHE A O 1
ATOM 757 N N . VAL A 1 90 ? 17.946 6.496 -22.658 1.00 48.28 90 VAL A N 1
ATOM 758 C CA . VAL A 1 90 ? 17.241 5.757 -23.702 1.00 48.28 90 VAL A CA 1
ATOM 759 C C . VAL A 1 90 ? 17.539 4.258 -23.653 1.00 48.28 90 VAL A C 1
ATOM 761 O O . VAL A 1 90 ? 16.669 3.491 -24.049 1.00 48.28 90 VAL A O 1
ATOM 764 N N . ASN A 1 91 ? 18.711 3.844 -23.153 1.00 51.53 91 ASN A N 1
ATOM 765 C CA . ASN A 1 91 ? 19.193 2.462 -23.291 1.00 51.53 91 ASN A CA 1
ATOM 766 C C . ASN A 1 91 ? 19.465 1.745 -21.964 1.00 51.53 91 ASN A C 1
ATOM 768 O O . ASN A 1 91 ? 19.722 0.545 -21.978 1.00 51.53 91 ASN A O 1
ATOM 772 N N . ASN A 1 92 ? 19.439 2.442 -20.824 1.00 52.41 92 ASN A N 1
ATOM 773 C CA . ASN A 1 92 ? 19.660 1.788 -19.539 1.00 52.41 92 ASN A CA 1
ATOM 774 C C . ASN A 1 92 ? 18.367 1.059 -19.100 1.00 52.41 92 ASN A C 1
ATOM 776 O O . ASN A 1 92 ? 17.364 1.728 -18.854 1.00 52.41 92 ASN A O 1
ATOM 780 N N . PRO A 1 93 ? 18.365 -0.282 -18.978 1.00 50.28 93 PRO A N 1
ATOM 781 C CA . PRO A 1 93 ? 17.169 -1.072 -18.664 1.00 50.28 93 PRO A CA 1
ATOM 782 C C . PRO A 1 93 ? 16.599 -0.780 -17.270 1.00 50.28 93 PRO A C 1
ATOM 784 O O . PRO A 1 93 ? 15.388 -0.840 -17.080 1.00 50.28 93 PRO A O 1
ATOM 787 N N . VAL A 1 94 ? 17.443 -0.383 -16.313 1.00 48.81 94 VAL A N 1
ATOM 788 C CA . VAL A 1 94 ? 17.008 0.049 -14.977 1.00 48.81 94 VAL A CA 1
ATOM 789 C C . VAL A 1 94 ? 16.284 1.388 -15.076 1.00 48.81 94 VAL A C 1
ATOM 791 O O . VAL A 1 94 ? 15.223 1.551 -14.486 1.00 48.81 94 VAL A O 1
ATOM 794 N N . ILE A 1 95 ? 16.792 2.323 -15.885 1.00 50.22 95 ILE A N 1
ATOM 795 C CA . ILE A 1 95 ? 16.103 3.589 -16.163 1.00 50.22 95 ILE A CA 1
ATOM 796 C C . ILE A 1 95 ? 14.827 3.330 -16.975 1.00 50.22 95 ILE A C 1
ATOM 798 O O . ILE A 1 95 ? 13.794 3.882 -16.647 1.00 50.22 95 ILE A O 1
ATOM 802 N N . LEU A 1 96 ? 14.815 2.454 -17.977 1.00 49.78 96 LEU A N 1
ATOM 803 C CA . LEU A 1 96 ? 13.595 2.136 -18.733 1.00 49.78 96 LEU A CA 1
ATOM 804 C C . LEU A 1 96 ? 12.507 1.485 -17.856 1.00 49.78 96 LEU A C 1
ATOM 806 O O . LEU A 1 96 ? 11.336 1.839 -18.004 1.00 49.78 96 LEU A O 1
ATOM 810 N N . GLY A 1 97 ? 12.892 0.608 -16.921 1.00 47.66 97 GLY A N 1
ATOM 811 C CA . GLY A 1 97 ? 12.000 0.001 -15.926 1.00 47.66 97 GLY A CA 1
ATOM 812 C C . GLY A 1 97 ? 11.474 1.015 -14.906 1.00 47.66 97 GLY A C 1
ATOM 813 O O . GLY A 1 97 ? 10.264 1.169 -14.760 1.00 47.66 97 GLY A O 1
ATOM 814 N N . ILE A 1 98 ? 12.366 1.808 -14.299 1.00 48.81 98 ILE A N 1
ATOM 815 C CA . ILE A 1 98 ? 12.006 2.924 -13.404 1.00 48.81 98 ILE A CA 1
ATOM 816 C C . ILE A 1 98 ? 11.084 3.913 -14.123 1.00 48.81 98 ILE A C 1
ATOM 818 O O . ILE A 1 98 ? 10.165 4.463 -13.511 1.00 48.81 98 ILE A O 1
ATOM 822 N N . PHE A 1 99 ? 11.316 4.129 -15.423 1.00 48.44 99 PHE A N 1
ATOM 823 C CA . PHE A 1 99 ? 10.604 5.118 -16.213 1.00 48.44 99 PHE A CA 1
ATOM 824 C C . PHE A 1 99 ? 9.343 4.610 -16.923 1.00 48.44 99 PHE A C 1
ATOM 826 O O . PHE A 1 99 ? 8.756 5.338 -17.725 1.00 48.44 99 PHE A O 1
ATOM 833 N N . GLY A 1 100 ? 8.890 3.391 -16.611 1.00 44.56 100 GLY A N 1
ATOM 834 C CA . GLY A 1 100 ? 7.620 2.870 -17.113 1.00 44.56 100 GLY A CA 1
ATOM 835 C C . GLY A 1 100 ? 7.593 2.664 -18.626 1.00 44.56 100 GLY A C 1
ATOM 836 O O . GLY A 1 100 ? 6.520 2.488 -19.195 1.00 44.56 100 GLY A O 1
ATOM 837 N N . ASN A 1 101 ? 8.755 2.621 -19.288 1.00 42.69 101 ASN A N 1
ATOM 838 C CA . ASN A 1 101 ? 8.846 2.278 -20.706 1.00 42.69 101 ASN A CA 1
ATOM 839 C C . ASN A 1 101 ? 8.796 0.752 -20.904 1.00 42.69 101 ASN A C 1
ATOM 841 O O . ASN A 1 101 ? 9.460 0.193 -21.774 1.00 42.69 101 ASN A O 1
ATOM 845 N N . VAL A 1 102 ? 7.965 0.096 -20.093 1.00 45.75 102 VAL A N 1
ATOM 846 C CA . VAL A 1 102 ? 7.436 -1.258 -20.268 1.00 45.75 102 VAL A CA 1
ATOM 847 C C . VAL A 1 102 ? 6.310 -1.158 -21.311 1.00 45.75 102 VAL A C 1
ATOM 849 O O . VAL A 1 102 ? 5.159 -1.518 -21.085 1.00 45.75 102 VAL A O 1
ATOM 852 N N . GLY A 1 103 ? 6.607 -0.515 -22.442 1.00 35.97 103 GLY A N 1
ATOM 853 C CA . GLY A 1 103 ? 5.696 -0.431 -23.569 1.00 35.97 103 GLY A CA 1
ATOM 854 C C . GLY A 1 103 ? 5.686 -1.780 -24.271 1.00 35.97 103 GLY A C 1
ATOM 855 O O . GLY A 1 103 ? 6.740 -2.236 -24.699 1.00 35.97 103 GLY A O 1
ATOM 856 N N . ILE A 1 104 ? 4.506 -2.400 -24.339 1.00 39.41 104 ILE A N 1
ATOM 857 C CA . ILE A 1 104 ? 4.055 -3.377 -25.347 1.00 39.41 104 ILE A CA 1
ATOM 858 C C . ILE A 1 104 ? 5.214 -4.195 -25.951 1.00 39.41 104 ILE A C 1
ATOM 860 O O . ILE A 1 104 ? 5.801 -3.813 -26.962 1.00 39.41 104 ILE A O 1
ATOM 864 N N . GLY A 1 105 ? 5.539 -5.327 -25.318 1.00 38.94 105 GLY A N 1
ATOM 865 C CA . GLY A 1 105 ? 6.527 -6.292 -25.825 1.00 38.94 105 GLY A CA 1
ATOM 866 C C . GLY A 1 105 ? 7.814 -6.440 -25.003 1.00 38.94 105 GLY A C 1
ATOM 867 O O . GLY A 1 105 ? 8.686 -7.225 -25.381 1.00 38.94 105 GLY A O 1
ATOM 868 N N . SER A 1 106 ? 7.961 -5.741 -23.873 1.00 43.38 106 SER A N 1
ATOM 869 C CA . SER A 1 106 ? 9.051 -6.000 -22.923 1.00 43.38 106 SER A CA 1
ATOM 870 C C . SER A 1 106 ? 8.872 -7.376 -22.280 1.00 43.38 106 SER A C 1
ATOM 872 O O . SER A 1 106 ? 7.892 -7.625 -21.573 1.00 43.38 106 SER A O 1
ATOM 874 N N . LYS A 1 107 ? 9.829 -8.272 -22.531 1.00 51.97 107 LYS A N 1
ATOM 875 C CA . LYS A 1 107 ? 9.880 -9.598 -21.912 1.00 51.97 107 LYS A CA 1
ATOM 876 C C . LYS A 1 107 ? 9.923 -9.454 -20.390 1.00 51.97 107 LYS A C 1
ATOM 878 O O . LYS A 1 107 ? 10.551 -8.534 -19.878 1.00 51.97 107 LYS A O 1
ATOM 883 N N . PHE A 1 108 ? 9.282 -10.385 -19.691 1.00 56.09 108 PHE A N 1
ATOM 884 C CA . PHE A 1 108 ? 9.351 -10.532 -18.239 1.00 56.09 108 PHE A CA 1
ATOM 885 C C . PHE A 1 108 ? 10.806 -10.813 -17.814 1.00 56.09 108 PHE A C 1
ATOM 887 O O . PHE A 1 108 ? 11.238 -11.966 -17.769 1.00 56.09 108 PHE A O 1
ATOM 894 N N . ASP A 1 109 ? 11.588 -9.756 -17.598 1.00 63.91 109 ASP A N 1
ATOM 895 C CA . ASP A 1 109 ? 12.994 -9.824 -17.212 1.00 63.91 109 ASP A CA 1
ATOM 896 C C . ASP A 1 109 ? 13.185 -9.550 -15.710 1.00 63.91 109 ASP A C 1
ATOM 898 O O . ASP A 1 109 ? 12.270 -9.139 -14.989 1.00 63.91 109 ASP A O 1
ATOM 902 N N . SER A 1 110 ? 14.389 -9.817 -15.204 1.00 61.28 110 SER A N 1
ATOM 903 C CA . SER A 1 110 ? 14.714 -9.620 -13.787 1.00 61.28 110 SER A CA 1
ATOM 904 C C . SER A 1 110 ? 14.628 -8.152 -13.346 1.00 61.28 110 SER A C 1
ATOM 906 O O . SER A 1 110 ? 14.414 -7.891 -12.160 1.00 61.28 110 SER A O 1
ATOM 908 N N . ALA A 1 111 ? 14.750 -7.196 -14.273 1.00 55.06 111 ALA A N 1
ATOM 909 C CA . ALA A 1 111 ? 14.641 -5.771 -13.982 1.00 55.06 111 ALA A CA 1
ATOM 910 C C . ALA A 1 111 ? 13.183 -5.364 -13.721 1.00 55.06 111 ALA A C 1
ATOM 912 O O . ALA A 1 111 ? 12.916 -4.666 -12.743 1.00 55.06 111 ALA A O 1
ATOM 913 N N . ALA A 1 112 ? 12.237 -5.868 -14.517 1.00 59.78 112 ALA A N 1
ATOM 914 C CA . ALA A 1 112 ? 10.807 -5.655 -14.310 1.00 59.78 112 ALA A CA 1
ATOM 915 C C . ALA A 1 112 ? 10.318 -6.255 -12.980 1.00 59.78 112 ALA A C 1
ATOM 917 O O . ALA A 1 112 ? 9.572 -5.613 -12.242 1.00 59.78 112 ALA A O 1
ATOM 918 N N . ILE A 1 113 ? 10.792 -7.455 -12.624 1.00 66.31 113 ILE A N 1
ATOM 919 C CA . ILE A 1 113 ? 10.480 -8.089 -11.330 1.00 66.31 113 ILE A CA 1
ATOM 920 C C . ILE A 1 113 ? 10.980 -7.223 -10.166 1.00 66.31 113 ILE A C 1
ATOM 922 O O . ILE A 1 113 ? 10.244 -6.981 -9.208 1.00 66.31 113 ILE A O 1
ATOM 926 N N . SER A 1 114 ? 12.223 -6.741 -10.255 1.00 62.34 114 SER A N 1
ATOM 927 C CA . SER A 1 114 ? 12.823 -5.878 -9.234 1.00 62.34 114 SER A CA 1
ATOM 928 C C . SER A 1 114 ? 12.058 -4.557 -9.069 1.00 62.34 114 SER A C 1
ATOM 930 O O . SER A 1 114 ? 11.818 -4.119 -7.940 1.00 62.34 114 SER A O 1
ATOM 932 N N . ASP A 1 115 ? 11.606 -3.947 -10.171 1.00 64.12 115 ASP A N 1
ATOM 933 C CA . ASP A 1 115 ? 10.814 -2.710 -10.144 1.00 64.12 115 ASP A CA 1
ATOM 934 C C . ASP A 1 115 ? 9.440 -2.911 -9.486 1.00 64.12 115 ASP A C 1
ATOM 936 O O . ASP A 1 115 ? 9.033 -2.103 -8.643 1.00 64.12 115 ASP A O 1
ATOM 940 N N . ILE A 1 116 ? 8.751 -4.014 -9.801 1.00 69.25 116 ILE A N 1
ATOM 941 C CA . ILE A 1 116 ? 7.471 -4.367 -9.170 1.00 69.25 116 ILE A CA 1
ATOM 942 C C . ILE A 1 116 ? 7.664 -4.539 -7.663 1.00 69.25 116 ILE A C 1
ATOM 944 O O . ILE A 1 116 ? 6.963 -3.895 -6.885 1.00 69.25 116 ILE A O 1
ATOM 948 N N . ILE A 1 117 ? 8.646 -5.341 -7.237 1.00 74.75 117 ILE A N 1
ATOM 949 C CA . ILE A 1 117 ? 8.915 -5.588 -5.811 1.00 74.75 117 ILE A CA 1
ATOM 950 C C . ILE A 1 117 ? 9.233 -4.278 -5.085 1.00 74.75 117 ILE A C 1
ATOM 952 O O . ILE A 1 117 ? 8.643 -3.990 -4.043 1.00 74.75 117 ILE A O 1
ATOM 956 N N . THR A 1 118 ? 10.122 -3.458 -5.647 1.00 70.94 118 THR A N 1
ATOM 957 C CA . THR A 1 118 ? 10.510 -2.172 -5.049 1.00 70.94 118 THR A CA 1
ATOM 958 C C . THR A 1 118 ? 9.306 -1.240 -4.921 1.00 70.94 118 THR A C 1
ATOM 960 O O . THR A 1 118 ? 9.099 -0.628 -3.872 1.00 70.94 118 THR A O 1
ATOM 963 N N . SER A 1 119 ? 8.466 -1.177 -5.955 1.00 71.12 119 SER A N 1
ATOM 964 C CA . SER A 1 119 ? 7.246 -0.367 -5.950 1.00 71.12 119 SER A CA 1
ATOM 965 C C . SER A 1 119 ? 6.247 -0.853 -4.897 1.00 71.12 119 SER A C 1
ATOM 967 O O . SER A 1 119 ? 5.694 -0.038 -4.163 1.00 71.12 119 SER A O 1
ATOM 969 N N . MET A 1 120 ? 6.067 -2.170 -4.747 1.00 75.81 120 MET A N 1
ATOM 970 C CA . MET A 1 120 ? 5.192 -2.731 -3.713 1.00 75.81 120 MET A CA 1
ATOM 971 C C . MET A 1 120 ? 5.702 -2.441 -2.299 1.00 75.81 120 MET A C 1
ATOM 973 O O . MET A 1 120 ? 4.898 -2.105 -1.433 1.00 75.81 120 MET A O 1
ATOM 977 N N . ILE A 1 121 ? 7.017 -2.501 -2.063 1.00 82.12 121 ILE A N 1
ATOM 978 C CA . ILE A 1 121 ? 7.615 -2.152 -0.764 1.00 82.12 121 ILE A CA 1
ATOM 979 C C . ILE A 1 121 ? 7.387 -0.671 -0.440 1.00 82.12 121 ILE A C 1
ATOM 981 O O . ILE A 1 121 ? 6.977 -0.348 0.675 1.00 82.12 121 ILE A O 1
ATOM 985 N N . ILE A 1 122 ? 7.618 0.230 -1.401 1.00 77.31 122 ILE A N 1
ATOM 986 C CA . ILE A 1 122 ? 7.382 1.670 -1.215 1.00 77.31 122 ILE A CA 1
ATOM 987 C C . ILE A 1 122 ? 5.914 1.919 -0.864 1.00 77.31 122 ILE A C 1
ATOM 989 O O . ILE A 1 122 ? 5.622 2.587 0.130 1.00 77.31 122 ILE A O 1
ATOM 993 N N . CYS A 1 123 ? 4.993 1.355 -1.646 1.00 79.62 123 CYS A N 1
ATOM 994 C CA . CYS A 1 123 ? 3.563 1.520 -1.424 1.00 79.62 123 CYS A CA 1
ATOM 995 C C . CYS A 1 123 ? 3.132 0.951 -0.063 1.00 79.62 123 CYS A C 1
ATOM 997 O O . CYS A 1 123 ? 2.397 1.625 0.660 1.00 79.62 123 CYS A O 1
ATOM 999 N N . LEU A 1 124 ? 3.657 -0.209 0.349 1.00 86.12 124 LEU A N 1
ATOM 1000 C CA . LEU A 1 124 ? 3.415 -0.789 1.673 1.00 86.12 124 LEU A CA 1
ATOM 1001 C C . LEU A 1 124 ? 3.854 0.159 2.798 1.00 86.12 124 LEU A C 1
ATOM 1003 O O . LEU A 1 124 ? 3.079 0.440 3.710 1.00 86.12 124 LEU A O 1
ATOM 1007 N N . VAL A 1 125 ? 5.085 0.675 2.737 1.00 86.56 125 VAL A N 1
ATOM 1008 C CA . VAL A 1 125 ? 5.635 1.561 3.778 1.00 86.56 125 VAL A CA 1
ATOM 1009 C C . VAL A 1 125 ? 4.827 2.854 3.882 1.00 86.56 125 VAL A C 1
ATOM 1011 O O . VAL A 1 125 ? 4.445 3.261 4.981 1.00 86.56 125 VAL A O 1
ATOM 1014 N N . VAL A 1 126 ? 4.529 3.486 2.743 1.00 85.44 126 VAL A N 1
ATOM 1015 C CA . VAL A 1 126 ? 3.715 4.709 2.692 1.00 85.44 126 VAL A CA 1
ATOM 1016 C C . VAL A 1 126 ? 2.317 4.451 3.255 1.00 85.44 126 VAL A C 1
ATOM 1018 O O . VAL A 1 126 ? 1.821 5.259 4.044 1.00 85.44 126 VAL A O 1
ATOM 1021 N N . SER A 1 127 ? 1.711 3.312 2.909 1.00 86.88 127 SER A N 1
ATOM 1022 C CA . SER A 1 127 ? 0.371 2.947 3.371 1.00 86.88 127 SER A CA 1
ATOM 1023 C C . SER A 1 127 ? 0.339 2.764 4.888 1.00 86.88 127 SER A C 1
ATOM 1025 O O . SER A 1 127 ? -0.424 3.446 5.568 1.00 86.88 127 SER A O 1
ATOM 1027 N N . VAL A 1 128 ? 1.264 1.982 5.456 1.00 91.38 128 VAL A N 1
ATOM 1028 C CA . VAL A 1 128 ? 1.369 1.783 6.913 1.00 91.38 128 VAL A CA 1
ATOM 1029 C C . VAL A 1 128 ? 1.504 3.110 7.669 1.00 91.38 128 VAL A C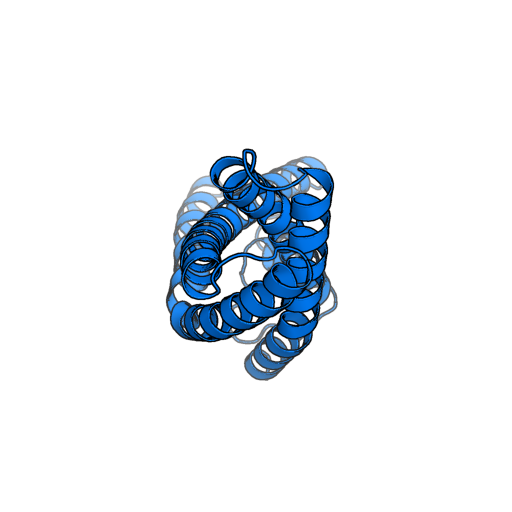 1
ATOM 1031 O O . VAL A 1 128 ? 0.860 3.301 8.704 1.00 91.38 128 VAL A O 1
ATOM 1034 N N . ILE A 1 129 ? 2.324 4.039 7.167 1.00 89.62 129 ILE A N 1
ATOM 1035 C CA . ILE A 1 129 ? 2.550 5.336 7.820 1.00 89.62 129 ILE A CA 1
ATOM 1036 C C . ILE A 1 129 ? 1.292 6.206 7.758 1.00 89.62 129 ILE A C 1
ATOM 1038 O O . ILE A 1 129 ? 0.853 6.730 8.785 1.00 89.62 129 ILE A O 1
ATOM 1042 N N . ILE A 1 130 ? 0.716 6.390 6.568 1.00 88.38 130 ILE A N 1
ATOM 1043 C CA . ILE A 1 130 ? -0.417 7.304 6.388 1.00 88.38 130 ILE A CA 1
ATOM 1044 C C . ILE A 1 130 ? -1.669 6.739 7.062 1.00 88.38 130 ILE A C 1
ATOM 1046 O O . ILE A 1 130 ? -2.302 7.450 7.845 1.00 88.38 130 ILE A O 1
ATOM 1050 N N . GLU A 1 131 ? -2.004 5.469 6.828 1.00 90.19 131 GLU A N 1
ATOM 1051 C CA . GLU A 1 131 ? -3.171 4.836 7.449 1.00 90.19 131 GLU A CA 1
ATOM 1052 C C . GLU A 1 131 ? -3.017 4.770 8.962 1.00 90.19 131 GLU A C 1
ATOM 1054 O O . GLU A 1 131 ? -3.940 5.124 9.697 1.00 90.19 131 GLU A O 1
ATOM 1059 N N . GLY A 1 132 ? -1.821 4.414 9.439 1.00 88.94 132 GLY A N 1
ATOM 1060 C CA . GLY A 1 132 ? -1.501 4.380 10.861 1.00 88.94 132 GLY A CA 1
ATOM 1061 C C . GLY A 1 132 ? -1.751 5.729 11.523 1.00 88.94 132 GLY A C 1
ATOM 1062 O O . GLY A 1 132 ? -2.426 5.800 12.551 1.00 88.94 132 GLY A O 1
ATOM 1063 N N . ASN A 1 133 ? -1.274 6.812 10.908 1.00 89.50 133 ASN A N 1
ATOM 1064 C CA . ASN A 1 133 ? -1.474 8.167 11.413 1.00 89.50 133 ASN A CA 1
ATOM 1065 C C . ASN A 1 133 ? -2.941 8.610 11.357 1.00 89.50 133 ASN A C 1
ATOM 1067 O O . ASN A 1 133 ? -3.425 9.237 12.302 1.00 89.50 133 ASN A O 1
ATOM 1071 N N . MET A 1 134 ? -3.662 8.277 10.285 1.00 90.31 134 MET A N 1
ATOM 1072 C CA . MET A 1 134 ? -5.074 8.632 10.135 1.00 90.31 134 MET A CA 1
ATOM 1073 C C . MET A 1 134 ? -5.952 7.924 11.167 1.00 90.31 134 MET A C 1
ATOM 1075 O O . MET A 1 134 ? -6.697 8.583 11.891 1.00 90.31 134 MET A O 1
ATOM 1079 N N . ILE A 1 135 ? -5.826 6.600 11.288 1.00 89.00 135 ILE A N 1
ATOM 1080 C CA . ILE A 1 135 ? -6.609 5.811 12.246 1.00 89.00 135 ILE A CA 1
ATOM 1081 C C . ILE A 1 135 ? -6.236 6.195 13.678 1.00 89.00 135 ILE A C 1
ATOM 1083 O O . ILE A 1 135 ? -7.119 6.329 14.524 1.00 89.00 135 ILE A O 1
ATOM 1087 N N . LYS A 1 136 ? -4.949 6.446 13.955 1.00 89.69 136 LYS A N 1
ATOM 1088 C CA . LYS A 1 136 ? -4.508 6.939 15.263 1.00 89.69 136 LYS A CA 1
ATOM 1089 C C . LYS A 1 136 ? -5.160 8.275 15.600 1.00 89.69 136 LYS A C 1
ATOM 1091 O O . LYS A 1 136 ? -5.699 8.399 16.690 1.00 89.69 136 LYS A O 1
ATOM 1096 N N . LYS A 1 137 ? -5.176 9.246 14.685 1.00 88.69 137 LYS A N 1
ATOM 1097 C CA . LYS A 1 137 ? -5.806 10.553 14.931 1.00 88.69 137 LYS A CA 1
ATOM 1098 C C . LYS A 1 137 ? -7.299 10.430 15.257 1.00 88.69 137 LYS A C 1
ATOM 1100 O O . LYS A 1 137 ? -7.785 11.141 16.132 1.00 88.69 137 LYS A O 1
ATOM 1105 N N . ASP A 1 138 ? -8.005 9.517 14.593 1.00 88.62 138 ASP A N 1
ATOM 1106 C CA . ASP A 1 138 ? -9.445 9.306 14.787 1.00 88.62 138 ASP A CA 1
ATOM 1107 C C . ASP A 1 138 ? -9.796 8.463 16.029 1.00 88.62 138 ASP A C 1
ATOM 1109 O O . ASP A 1 138 ? -10.876 8.622 16.604 1.00 88.62 138 ASP A O 1
ATOM 1113 N N . LEU A 1 139 ? -8.902 7.561 16.456 1.00 88.81 139 LEU A N 1
ATOM 1114 C CA . LEU A 1 139 ? -9.156 6.589 17.531 1.00 88.81 139 LEU A CA 1
ATOM 1115 C C . LEU A 1 139 ? -8.269 6.761 18.778 1.00 88.81 139 LEU A C 1
ATOM 1117 O O . LEU A 1 139 ? -8.419 5.992 19.729 1.00 88.81 139 LEU A O 1
ATOM 1121 N N . GLN A 1 140 ? -7.387 7.766 18.826 1.00 80.50 140 GLN A N 1
ATOM 1122 C CA . GLN A 1 140 ? -6.424 7.983 19.924 1.00 80.50 140 GLN A CA 1
ATOM 1123 C C . GLN A 1 140 ? -7.060 8.100 21.313 1.00 80.50 140 GLN A C 1
ATOM 1125 O O . GLN A 1 140 ? -6.437 7.728 22.301 1.00 80.50 140 GLN A O 1
ATOM 1130 N N . ASN A 1 141 ? -8.296 8.595 21.395 1.00 81.06 141 ASN A N 1
ATOM 1131 C CA . ASN A 1 141 ? -8.995 8.774 22.668 1.00 81.06 141 ASN A CA 1
ATOM 1132 C C . ASN A 1 141 ? -9.628 7.474 23.186 1.00 81.06 141 ASN A C 1
ATOM 1134 O O . ASN A 1 141 ? -10.121 7.439 24.309 1.00 81.06 141 ASN A O 1
ATOM 1138 N N . THR A 1 142 ? -9.673 6.425 22.364 1.00 80.94 142 THR A N 1
ATOM 1139 C CA . THR A 1 142 ? -10.440 5.202 22.645 1.00 80.94 142 THR A CA 1
ATOM 1140 C C . THR A 1 142 ? -9.558 3.957 22.662 1.00 80.94 142 THR A C 1
ATOM 1142 O O . THR A 1 142 ? -9.880 2.997 23.356 1.00 80.94 142 THR A O 1
ATOM 1145 N N . HIS A 1 143 ? -8.433 3.961 21.940 1.00 85.56 143 HIS A N 1
ATOM 1146 C CA . HIS A 1 143 ? -7.555 2.796 21.802 1.00 85.56 143 HIS A CA 1
ATOM 1147 C C . HIS A 1 143 ? -6.078 3.162 21.957 1.00 85.56 143 HIS A C 1
ATOM 1149 O O . HIS A 1 143 ? -5.637 4.250 21.593 1.00 85.56 143 HIS A O 1
ATOM 1155 N N . ASN A 1 144 ? -5.287 2.213 22.465 1.00 88.25 144 ASN A N 1
ATOM 1156 C CA . ASN A 1 144 ? -3.843 2.373 22.619 1.00 88.25 144 ASN A CA 1
ATOM 1157 C C . ASN A 1 144 ? -3.158 2.495 21.243 1.00 88.25 144 ASN A C 1
ATOM 1159 O O . ASN A 1 144 ? -3.344 1.641 20.373 1.00 88.25 144 ASN A O 1
ATOM 1163 N N . SER A 1 145 ? -2.303 3.512 21.078 1.00 86.88 145 SER A N 1
ATOM 1164 C CA . SER A 1 145 ? -1.532 3.753 19.849 1.00 86.88 145 SER A CA 1
ATOM 1165 C C . SER A 1 145 ? -0.787 2.513 19.352 1.00 86.88 145 SER A C 1
ATOM 1167 O O . SER A 1 145 ? -0.716 2.303 18.146 1.00 86.88 145 SER A O 1
ATOM 1169 N N . THR A 1 146 ? -0.239 1.691 20.247 1.00 88.81 146 THR A N 1
ATOM 1170 C CA . THR A 1 146 ? 0.509 0.486 19.868 1.00 88.81 146 THR A CA 1
ATOM 1171 C C . THR A 1 146 ? -0.400 -0.568 19.240 1.00 88.81 146 THR A C 1
ATOM 1173 O O . THR A 1 146 ? 0.005 -1.246 18.298 1.00 88.81 146 THR A O 1
ATOM 1176 N N . VAL A 1 147 ? -1.637 -0.701 19.731 1.00 90.69 147 VAL A N 1
ATOM 1177 C CA . VAL A 1 147 ? -2.629 -1.634 19.172 1.00 90.69 147 VAL A CA 1
ATOM 1178 C C . VAL A 1 147 ? -3.045 -1.175 17.778 1.00 90.69 147 VAL A C 1
ATOM 1180 O O . VAL A 1 147 ? -3.068 -1.987 16.856 1.00 90.69 147 VAL A O 1
ATOM 1183 N N . ILE A 1 148 ? -3.273 0.131 17.604 1.00 88.75 148 ILE A N 1
ATOM 1184 C CA . ILE A 1 148 ? -3.589 0.726 16.300 1.00 88.75 148 ILE A CA 1
ATOM 1185 C C . ILE A 1 148 ? -2.453 0.454 15.309 1.00 88.75 148 ILE A C 1
ATOM 1187 O O . ILE A 1 148 ? -2.694 -0.155 14.269 1.00 88.75 148 ILE A O 1
ATOM 1191 N N . SER A 1 149 ? -1.210 0.809 15.650 1.00 90.19 149 SER A N 1
ATOM 1192 C CA . SER A 1 149 ? -0.055 0.605 14.766 1.00 90.19 149 SER A CA 1
ATOM 1193 C C . SER A 1 149 ? 0.148 -0.864 14.388 1.00 90.19 149 SER A C 1
ATOM 1195 O O . SER A 1 149 ? 0.376 -1.160 13.219 1.00 90.19 149 SER A O 1
ATOM 1197 N N . LYS A 1 150 ? 0.010 -1.798 15.343 1.00 93.00 150 LYS A N 1
ATOM 1198 C CA . LYS A 1 150 ? 0.090 -3.240 15.055 1.00 93.00 150 LYS A CA 1
ATOM 1199 C C . LYS A 1 150 ? -1.020 -3.695 14.110 1.00 93.00 150 LYS A C 1
ATOM 1201 O O . LYS A 1 150 ? -0.739 -4.428 13.168 1.00 93.00 150 LYS A O 1
ATOM 1206 N N . SER A 1 151 ? -2.256 -3.254 14.345 1.00 93.19 151 SER A N 1
ATOM 1207 C CA . SER A 1 151 ? -3.403 -3.644 13.520 1.00 93.19 151 SER A CA 1
ATOM 1208 C C . SER A 1 151 ? -3.259 -3.175 12.072 1.00 93.19 151 SER A C 1
ATOM 1210 O O . SER A 1 151 ? -3.471 -3.966 11.159 1.00 93.19 151 SER A O 1
ATOM 1212 N N . VAL A 1 152 ? -2.809 -1.932 11.867 1.00 92.69 152 VAL A N 1
ATOM 1213 C CA . VAL A 1 152 ? -2.580 -1.352 10.538 1.00 92.69 152 VAL A CA 1
ATOM 1214 C C . VAL A 1 152 ? -1.433 -2.051 9.826 1.00 92.69 152 VAL A C 1
ATOM 1216 O O . VAL A 1 152 ? -1.573 -2.394 8.656 1.00 92.69 152 VAL A O 1
ATOM 1219 N N . LEU A 1 153 ? -0.326 -2.310 10.530 1.00 94.12 153 LEU A N 1
ATOM 1220 C CA . LEU A 1 153 ? 0.819 -3.022 9.969 1.00 94.12 153 LEU A CA 1
ATOM 1221 C C . LEU A 1 153 ? 0.422 -4.419 9.478 1.00 94.12 153 LEU A C 1
ATOM 1223 O O . LEU A 1 153 ? 0.733 -4.780 8.348 1.00 94.12 153 LEU A O 1
ATOM 1227 N N . ILE A 1 154 ? -0.282 -5.193 10.308 1.00 92.94 154 ILE A N 1
ATOM 1228 C CA . ILE A 1 154 ? -0.721 -6.550 9.953 1.00 92.94 154 ILE A CA 1
ATOM 1229 C C . ILE A 1 154 ? -1.713 -6.509 8.787 1.00 92.94 154 ILE A C 1
ATOM 1231 O O . ILE A 1 154 ? -1.575 -7.295 7.853 1.00 92.94 154 ILE A O 1
ATOM 1235 N N . ALA A 1 155 ? -2.680 -5.587 8.827 1.00 93.06 155 ALA A N 1
ATOM 1236 C CA . ALA A 1 155 ? -3.666 -5.410 7.768 1.00 93.06 155 ALA A CA 1
ATOM 1237 C C . ALA A 1 155 ? -2.988 -5.129 6.420 1.00 93.06 155 ALA A C 1
ATOM 1239 O O . ALA A 1 155 ? -3.189 -5.883 5.474 1.00 93.06 155 ALA A O 1
ATOM 1240 N N . ASN A 1 156 ? -2.088 -4.145 6.381 1.00 91.44 156 ASN A N 1
ATOM 1241 C CA . ASN A 1 156 ? -1.350 -3.777 5.177 1.00 91.44 156 ASN A CA 1
ATOM 1242 C C . ASN A 1 156 ? -0.434 -4.907 4.681 1.00 91.44 156 ASN A C 1
ATOM 1244 O O . ASN A 1 156 ? -0.414 -5.201 3.490 1.00 91.44 156 ASN A O 1
ATOM 1248 N N . ILE A 1 157 ? 0.305 -5.589 5.565 1.00 91.75 157 ILE A N 1
ATOM 1249 C CA . ILE A 1 157 ? 1.152 -6.724 5.157 1.00 91.75 157 ILE A CA 1
ATOM 1250 C C . ILE A 1 157 ? 0.305 -7.806 4.480 1.00 91.75 157 ILE A C 1
ATOM 1252 O O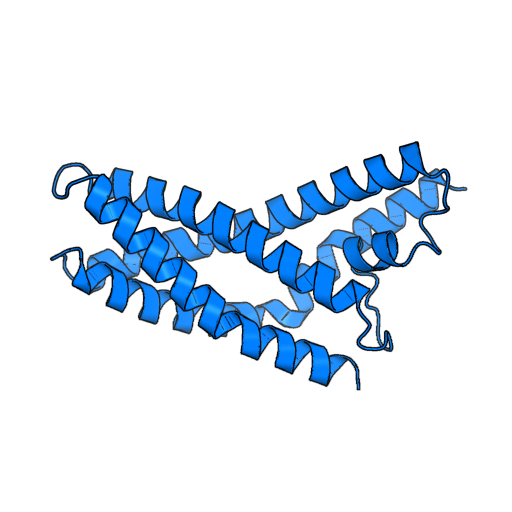 . ILE A 1 157 ? 0.674 -8.287 3.411 1.00 91.75 157 ILE A O 1
ATOM 1256 N N . ILE A 1 158 ? -0.834 -8.174 5.073 1.00 91.25 158 ILE A N 1
ATOM 1257 C CA . ILE A 1 158 ? -1.722 -9.192 4.503 1.00 91.25 158 ILE A CA 1
ATOM 1258 C C . ILE A 1 158 ? -2.297 -8.714 3.165 1.00 91.25 158 ILE A C 1
ATOM 1260 O O . ILE A 1 158 ? -2.257 -9.468 2.193 1.00 91.25 158 ILE A O 1
ATOM 1264 N N . SER A 1 159 ? -2.763 -7.467 3.081 1.00 87.12 159 SER A N 1
ATOM 1265 C CA . SER A 1 159 ? -3.263 -6.876 1.837 1.00 87.12 159 SER A CA 1
ATOM 1266 C C . SER A 1 159 ? -2.237 -6.946 0.714 1.00 87.12 159 SER A C 1
ATOM 1268 O O . SER A 1 159 ? -2.546 -7.432 -0.370 1.00 87.12 159 SER A O 1
ATOM 1270 N N . TYR A 1 160 ? -0.996 -6.525 0.970 1.00 84.44 160 TYR A N 1
ATOM 1271 C CA . TYR A 1 160 ? 0.058 -6.524 -0.043 1.00 84.44 160 TYR A CA 1
ATOM 1272 C C . TYR A 1 160 ? 0.535 -7.937 -0.388 1.00 84.44 160 TYR A C 1
ATOM 1274 O O . TYR A 1 160 ? 0.810 -8.203 -1.557 1.00 84.44 160 TYR A O 1
ATOM 1282 N N . LEU A 1 161 ? 0.565 -8.872 0.569 1.00 87.12 161 LEU A N 1
ATOM 1283 C CA . LEU A 1 161 ? 0.833 -10.288 0.285 1.00 87.12 161 LEU A CA 1
ATOM 1284 C C . LEU A 1 161 ? -0.221 -10.896 -0.647 1.00 87.12 161 LEU A C 1
ATOM 1286 O O . LEU A 1 161 ? 0.134 -11.681 -1.520 1.00 87.12 161 LEU A O 1
ATOM 1290 N N . LEU A 1 162 ? -1.494 -10.521 -0.499 1.00 85.06 162 LEU A N 1
ATOM 1291 C CA . LEU A 1 162 ? -2.574 -10.972 -1.382 1.00 85.06 162 LEU A CA 1
ATOM 1292 C C . LEU A 1 162 ? -2.570 -10.243 -2.733 1.00 85.06 162 LEU A C 1
ATOM 1294 O O . LEU A 1 162 ? -2.862 -10.854 -3.762 1.00 85.06 162 LEU A O 1
ATOM 1298 N N . LEU A 1 163 ? -2.205 -8.959 -2.748 1.00 81.06 163 LEU A N 1
ATOM 1299 C CA . LEU A 1 163 ? -2.107 -8.155 -3.967 1.00 81.06 163 LEU A CA 1
ATOM 1300 C C . LEU A 1 163 ? -0.943 -8.616 -4.858 1.00 81.06 163 LEU A C 1
ATOM 1302 O O . LEU A 1 163 ? -1.055 -8.592 -6.081 1.00 81.06 163 LEU A O 1
ATOM 1306 N N . THR A 1 164 ? 0.167 -9.056 -4.255 1.00 77.94 164 THR A N 1
ATOM 1307 C CA . THR A 1 164 ? 1.415 -9.391 -4.962 1.00 77.94 164 THR A CA 1
ATOM 1308 C C . THR A 1 164 ? 1.208 -10.459 -6.048 1.00 77.94 164 THR A C 1
ATOM 1310 O O . THR A 1 164 ? 1.475 -10.152 -7.210 1.00 77.94 164 THR A O 1
ATOM 1313 N N . PRO A 1 165 ? 0.667 -11.665 -5.770 1.00 79.56 165 PRO A N 1
ATOM 1314 C CA . PRO A 1 165 ? 0.409 -12.668 -6.807 1.00 79.56 165 PRO A CA 1
ATOM 1315 C C . PRO A 1 165 ? -0.474 -12.158 -7.948 1.00 79.56 165 PRO A C 1
ATOM 1317 O O . PRO A 1 165 ? -0.242 -12.498 -9.107 1.00 79.56 165 PRO A O 1
ATOM 1320 N N . TRP A 1 166 ? -1.468 -11.324 -7.634 1.00 76.81 166 TRP A N 1
ATOM 1321 C CA . TRP A 1 166 ? -2.373 -10.752 -8.627 1.00 76.81 166 TRP A CA 1
ATOM 1322 C C . TRP A 1 166 ? -1.660 -9.739 -9.536 1.00 76.81 166 TRP A C 1
ATOM 1324 O O . TRP A 1 166 ? -1.827 -9.795 -10.755 1.00 76.81 166 TRP A O 1
ATOM 1334 N N . VAL A 1 167 ? -0.812 -8.866 -8.979 1.00 71.62 167 VAL A N 1
ATOM 1335 C CA . VAL A 1 167 ? 0.022 -7.935 -9.763 1.00 71.62 167 VAL A CA 1
ATOM 1336 C C . VAL A 1 167 ? 0.969 -8.711 -10.675 1.00 71.62 167 VAL A C 1
ATOM 1338 O O . VAL A 1 167 ? 1.015 -8.459 -11.878 1.00 71.62 167 VAL A O 1
ATOM 1341 N N . PHE A 1 168 ? 1.663 -9.712 -10.131 1.00 71.94 168 PHE A N 1
ATOM 1342 C CA . PHE A 1 168 ? 2.571 -10.566 -10.895 1.00 71.94 168 PHE A CA 1
ATOM 1343 C C . PHE A 1 168 ? 1.859 -11.319 -12.027 1.00 71.94 168 PHE A C 1
ATOM 1345 O O . PHE A 1 168 ? 2.376 -11.381 -13.141 1.00 71.94 168 PHE A O 1
ATOM 1352 N N . TYR A 1 169 ? 0.662 -11.855 -11.773 1.00 73.19 169 TYR A N 1
ATOM 1353 C CA . TYR A 1 169 ? -0.140 -12.545 -12.784 1.00 73.19 169 TYR A CA 1
ATOM 1354 C C . TYR A 1 169 ? -0.565 -11.617 -13.929 1.00 73.19 169 TYR A C 1
ATOM 1356 O O . TYR A 1 169 ? -0.408 -11.978 -15.097 1.00 73.19 169 TYR A O 1
ATOM 1364 N N . ASN A 1 170 ? -1.077 -10.421 -13.618 1.00 66.56 170 ASN A N 1
ATOM 1365 C CA . ASN A 1 170 ? -1.490 -9.468 -14.651 1.00 66.56 170 ASN A CA 1
ATOM 1366 C C . ASN A 1 170 ? -0.297 -8.974 -15.468 1.00 66.56 170 ASN A C 1
ATOM 1368 O O . ASN A 1 170 ? -0.387 -8.918 -16.693 1.00 66.56 170 ASN A O 1
ATOM 1372 N N . PHE A 1 171 ? 0.833 -8.711 -14.812 1.00 64.62 171 PHE A N 1
ATOM 1373 C CA . PHE A 1 171 ? 2.054 -8.301 -15.494 1.00 64.62 171 PHE A CA 1
ATOM 1374 C C . PHE A 1 171 ? 2.600 -9.409 -16.408 1.00 64.62 171 PHE A C 1
ATOM 1376 O O . PHE A 1 171 ? 2.911 -9.163 -17.572 1.00 64.62 171 PHE A O 1
ATOM 1383 N N . TYR A 1 172 ? 2.633 -10.659 -15.931 1.00 64.56 172 TYR A N 1
ATOM 1384 C CA . TYR A 1 172 ? 2.992 -11.813 -16.757 1.00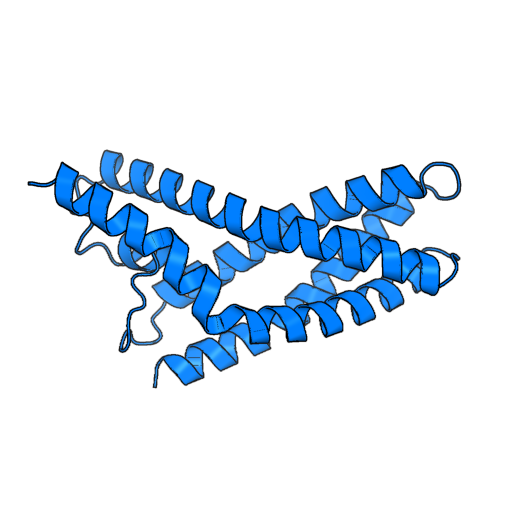 64.56 172 TYR A CA 1
ATOM 1385 C C . TYR A 1 172 ? 2.059 -11.959 -17.968 1.00 64.56 172 TYR A C 1
ATOM 1387 O O . TYR A 1 172 ? 2.533 -12.167 -19.085 1.00 64.56 172 TYR A O 1
ATOM 1395 N N . ARG A 1 173 ? 0.741 -11.805 -17.775 1.00 62.88 173 ARG A N 1
ATOM 1396 C CA . ARG A 1 173 ? -0.250 -11.876 -18.859 1.00 62.88 173 ARG A CA 1
ATOM 1397 C C . ARG A 1 173 ? -0.059 -10.767 -19.894 1.00 62.88 173 ARG A C 1
ATOM 1399 O O . ARG A 1 173 ? -0.189 -11.046 -21.075 1.00 62.88 173 ARG A O 1
ATOM 1406 N N . ALA A 1 174 ? 0.232 -9.543 -19.459 1.00 55.97 174 ALA A N 1
ATOM 1407 C CA . ALA A 1 174 ? 0.455 -8.399 -20.343 1.00 55.97 174 ALA A CA 1
ATOM 1408 C C . ALA A 1 174 ? 1.778 -8.484 -21.129 1.00 55.97 174 ALA A C 1
ATOM 1410 O O . ALA A 1 174 ? 1.919 -7.834 -22.160 1.00 55.97 174 ALA A O 1
ATOM 1411 N N . SER A 1 175 ? 2.743 -9.277 -20.648 1.00 52.53 175 SER A N 1
ATOM 1412 C CA . SER A 1 175 ? 4.046 -9.489 -21.299 1.00 52.53 175 SER A CA 1
ATOM 1413 C C . SER A 1 175 ? 4.061 -10.578 -22.387 1.00 52.53 175 SER A C 1
ATOM 1415 O O . SER A 1 175 ? 5.103 -10.787 -23.012 1.00 52.53 175 SER A O 1
ATOM 1417 N N . LYS A 1 176 ? 2.941 -11.288 -22.589 1.00 52.94 176 LYS A N 1
ATOM 1418 C CA . LYS A 1 176 ? 2.737 -12.281 -23.658 1.00 52.94 176 LYS A CA 1
ATOM 1419 C C . LYS A 1 176 ? 2.043 -11.659 -24.859 1.00 52.94 176 LYS A C 1
ATOM 1421 O O . LYS A 1 176 ? 2.419 -12.053 -25.982 1.00 52.94 176 LYS A O 1
#